Protein AF-A0A9W8P2Y3-F1 (afdb_monomer_lite)

Structure (mmCIF, N/CA/C/O backbone):
data_AF-A0A9W8P2Y3-F1
#
_entry.id   AF-A0A9W8P2Y3-F1
#
loop_
_atom_site.group_PDB
_atom_site.id
_atom_site.type_symbol
_atom_site.label_atom_id
_atom_site.label_alt_id
_atom_site.label_comp_id
_atom_site.label_asym_id
_atom_site.label_entity_id
_atom_site.label_seq_id
_atom_site.pdbx_PDB_ins_code
_atom_site.Cartn_x
_atom_site.Cartn_y
_atom_site.Cartn_z
_atom_site.occupancy
_atom_site.B_iso_or_equiv
_atom_site.auth_seq_id
_atom_site.auth_comp_id
_atom_site.auth_asym_id
_atom_site.auth_atom_id
_atom_site.pdbx_PDB_model_num
ATOM 1 N N . GLN A 1 1 ? 2.251 28.830 -7.512 1.00 38.41 1 GLN A N 1
ATOM 2 C CA . GLN A 1 1 ? 3.415 27.935 -7.666 1.00 38.41 1 GLN A CA 1
ATOM 3 C C . GLN A 1 1 ? 2.852 26.526 -7.766 1.00 38.41 1 GLN A C 1
ATOM 5 O O . GLN A 1 1 ? 2.185 26.110 -6.831 1.00 38.41 1 GLN A O 1
ATOM 10 N N . PHE A 1 2 ? 2.972 25.852 -8.914 1.00 39.59 2 PHE A N 1
ATOM 11 C CA . PHE A 1 2 ? 2.509 24.466 -9.031 1.00 39.59 2 PHE A CA 1
ATOM 12 C C . PH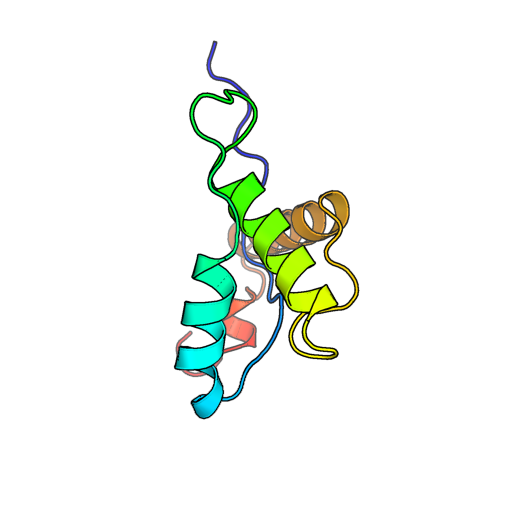E A 1 2 ? 3.520 23.587 -8.300 1.00 39.59 2 PHE A C 1
ATOM 14 O O . PHE A 1 2 ? 4.642 23.399 -8.764 1.00 39.59 2 PHE A O 1
ATOM 21 N N . SER A 1 3 ? 3.148 23.173 -7.095 1.00 49.06 3 SER A N 1
ATOM 22 C CA . SER A 1 3 ? 3.920 22.292 -6.229 1.00 49.06 3 SER A CA 1
ATOM 23 C C . SER A 1 3 ? 4.289 21.016 -6.991 1.00 49.06 3 SER A C 1
ATOM 25 O O . SER A 1 3 ? 3.494 20.523 -7.787 1.00 49.06 3 SER A O 1
ATOM 27 N N . GLN A 1 4 ? 5.510 20.535 -6.759 1.00 51.00 4 GLN A N 1
ATOM 28 C CA . GLN A 1 4 ? 6.138 19.331 -7.318 1.00 51.00 4 GLN A CA 1
ATOM 29 C C . GLN A 1 4 ? 5.153 18.212 -7.735 1.00 51.00 4 GLN A C 1
ATOM 31 O O . GLN A 1 4 ? 4.197 17.931 -7.005 1.00 51.00 4 GLN A O 1
ATOM 36 N N . PRO A 1 5 ? 5.382 17.520 -8.871 1.00 50.41 5 PRO A N 1
ATOM 37 C CA . PRO A 1 5 ? 4.570 16.367 -9.247 1.00 50.41 5 PRO A CA 1
ATOM 38 C C . PRO A 1 5 ? 4.562 15.322 -8.120 1.00 50.41 5 PRO A C 1
ATOM 40 O O . PRO A 1 5 ? 5.595 15.042 -7.518 1.00 50.41 5 PRO A O 1
ATOM 43 N N . ARG A 1 6 ? 3.375 14.772 -7.821 1.00 59.00 6 ARG A N 1
ATOM 44 C CA . ARG A 1 6 ? 3.155 13.824 -6.714 1.00 59.00 6 ARG A CA 1
ATOM 45 C C . ARG A 1 6 ? 4.179 12.682 -6.741 1.00 59.00 6 ARG A C 1
ATOM 47 O O . ARG A 1 6 ? 4.421 12.107 -7.799 1.00 59.00 6 ARG A O 1
ATOM 54 N N . LEU A 1 7 ? 4.706 12.342 -5.564 1.00 65.88 7 LEU A N 1
ATOM 55 C CA . LEU A 1 7 ? 5.875 11.476 -5.336 1.00 65.88 7 LEU A CA 1
ATOM 56 C C . LEU A 1 7 ? 5.664 9.978 -5.638 1.00 65.88 7 LEU A C 1
ATOM 58 O O . LEU A 1 7 ? 6.590 9.200 -5.463 1.00 65.88 7 LEU A O 1
ATOM 62 N N . PHE A 1 8 ? 4.484 9.568 -6.102 1.00 65.81 8 PHE A N 1
ATOM 63 C CA . PHE A 1 8 ? 4.117 8.165 -6.312 1.00 65.81 8 PHE A CA 1
ATOM 64 C C . PHE A 1 8 ? 3.353 8.019 -7.630 1.00 65.81 8 PHE A C 1
ATOM 66 O O . PHE A 1 8 ? 2.123 7.991 -7.658 1.00 65.81 8 PHE A O 1
ATOM 73 N N . ARG A 1 9 ? 4.087 8.023 -8.744 1.00 78.50 9 ARG A N 1
ATOM 74 C CA . ARG A 1 9 ? 3.563 7.675 -10.072 1.00 78.50 9 ARG A CA 1
ATOM 75 C C . ARG A 1 9 ? 4.107 6.303 -10.430 1.00 78.50 9 ARG A C 1
ATOM 77 O O . ARG A 1 9 ? 5.298 6.104 -10.254 1.00 78.50 9 ARG A O 1
ATOM 84 N N . GLY A 1 10 ? 3.255 5.409 -10.924 1.00 85.75 10 GLY A N 1
ATOM 85 C CA . GLY A 1 10 ? 3.594 4.011 -11.202 1.00 85.75 10 GLY A CA 1
ATOM 86 C C . GLY A 1 10 ? 2.849 3.046 -10.280 1.00 85.75 10 GLY A C 1
ATOM 87 O O . GLY A 1 10 ? 1.905 3.432 -9.592 1.00 85.75 10 GLY A O 1
ATOM 88 N N . GLY A 1 11 ? 3.273 1.789 -10.285 1.00 88.06 11 GLY A N 1
ATOM 89 C CA . GLY A 1 11 ? 2.656 0.686 -9.557 1.00 88.06 11 GL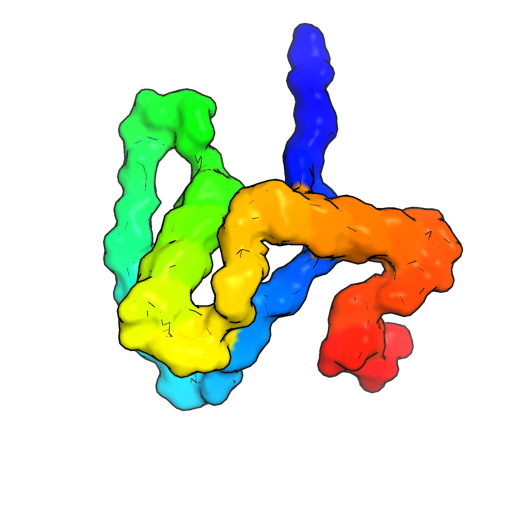Y A CA 1
ATOM 90 C C . GLY A 1 11 ? 3.693 -0.142 -8.804 1.00 88.06 11 GLY A C 1
ATOM 91 O O . GLY A 1 11 ? 4.846 -0.254 -9.212 1.00 88.06 11 GLY A O 1
ATOM 92 N N . TYR A 1 12 ? 3.281 -0.716 -7.679 1.00 90.56 12 TYR A N 1
ATOM 93 C CA . TYR A 1 12 ? 4.106 -1.623 -6.890 1.00 90.56 12 TYR A CA 1
ATOM 94 C C . TYR A 1 12 ? 3.216 -2.691 -6.261 1.00 90.56 12 TYR A C 1
ATOM 96 O O . TYR A 1 12 ? 2.227 -2.375 -5.598 1.00 90.56 12 TYR A O 1
ATOM 104 N N . LYS A 1 13 ? 3.560 -3.963 -6.474 1.00 91.00 13 LYS A N 1
ATOM 105 C CA . LYS A 1 13 ? 2.865 -5.084 -5.849 1.00 91.00 13 LYS A CA 1
ATOM 106 C C . LYS A 1 13 ? 3.362 -5.220 -4.418 1.00 91.00 13 LYS A C 1
ATOM 108 O O . LYS A 1 13 ? 4.496 -5.614 -4.178 1.00 91.00 13 LYS A O 1
ATOM 113 N N . VAL A 1 14 ? 2.475 -4.922 -3.482 1.00 91.06 14 VAL A N 1
ATOM 114 C CA . VAL A 1 14 ? 2.767 -4.910 -2.044 1.00 91.06 14 VAL A CA 1
ATOM 115 C C . VAL A 1 14 ? 2.465 -6.231 -1.347 1.00 91.06 14 VAL A C 1
ATOM 117 O O . VAL A 1 14 ? 2.848 -6.389 -0.197 1.00 91.06 14 VAL A O 1
ATOM 120 N N . GLY A 1 15 ? 1.787 -7.173 -2.001 1.00 90.75 15 GLY A N 1
ATOM 121 C CA . GLY A 1 15 ? 1.330 -8.391 -1.341 1.00 90.75 15 GLY A CA 1
ATOM 122 C C . GLY A 1 15 ? 0.440 -9.265 -2.211 1.00 90.75 15 GLY A C 1
ATOM 123 O O . GLY A 1 15 ? 0.228 -8.998 -3.399 1.00 90.75 15 GLY A O 1
ATOM 124 N N . THR A 1 16 ? -0.067 -10.345 -1.631 1.00 90.19 16 THR A N 1
ATOM 125 C CA . THR A 1 16 ? -1.100 -11.208 -2.218 1.00 90.19 16 THR A CA 1
ATOM 126 C C . THR A 1 16 ? -1.921 -11.794 -1.080 1.00 90.19 16 THR A C 1
ATOM 128 O O . THR A 1 16 ? -1.369 -12.146 -0.044 1.00 90.19 16 THR A O 1
ATOM 131 N N . ILE A 1 17 ? -3.232 -11.870 -1.278 1.00 91.44 17 ILE A N 1
ATOM 132 C CA . ILE A 1 17 ? -4.163 -12.502 -0.346 1.00 91.44 17 ILE A CA 1
ATOM 133 C C . ILE A 1 17 ? -4.999 -13.533 -1.091 1.00 91.44 17 ILE A C 1
ATOM 135 O O . ILE A 1 17 ? -5.205 -13.410 -2.302 1.00 91.44 17 ILE A O 1
ATOM 139 N N . ASP A 1 18 ? -5.509 -14.515 -0.358 1.00 92.56 18 ASP A N 1
ATOM 140 C CA . ASP A 1 18 ? -6.529 -15.415 -0.879 1.00 92.56 18 ASP A CA 1
ATOM 141 C C . ASP A 1 18 ? -7.886 -14.708 -0.978 1.00 92.56 18 ASP A C 1
ATOM 143 O O . ASP A 1 18 ? -8.204 -13.794 -0.213 1.00 92.56 18 ASP A O 1
ATOM 147 N N . LEU A 1 19 ? -8.738 -15.172 -1.897 1.00 94.31 19 LEU A N 1
ATOM 148 C CA . LEU A 1 19 ? -10.073 -14.596 -2.100 1.00 94.31 19 LEU A CA 1
ATOM 149 C C . LEU A 1 19 ? -10.941 -14.663 -0.830 1.00 94.31 19 LEU A C 1
ATOM 151 O O . LEU A 1 19 ? -11.737 -13.764 -0.573 1.00 94.31 19 LEU A O 1
ATOM 155 N N . SER A 1 20 ? -10.761 -15.695 -0.003 1.00 95.69 20 SER A N 1
ATOM 156 C CA . SER A 1 20 ? -11.456 -15.838 1.283 1.00 95.69 20 SER A CA 1
ATOM 157 C C . SER A 1 20 ? -11.050 -14.789 2.323 1.00 95.69 20 SER A C 1
ATOM 159 O O . SER A 1 20 ? -11.733 -14.643 3.332 1.00 95.69 20 SER A O 1
ATOM 161 N N . GLN A 1 21 ? -9.949 -14.067 2.104 1.00 93.62 21 GLN A N 1
ATOM 162 C CA . GLN A 1 21 ? -9.438 -13.046 3.017 1.00 93.62 21 GLN A CA 1
ATOM 163 C C . GLN A 1 21 ? -9.905 -11.630 2.653 1.00 93.62 21 GLN A C 1
ATOM 165 O O . GLN A 1 21 ? -9.525 -10.682 3.333 1.00 93.62 21 GLN A O 1
ATOM 170 N N . VAL A 1 22 ? -10.730 -11.452 1.614 1.00 95.12 22 VAL A N 1
ATOM 171 C CA . VAL A 1 22 ? -11.198 -10.119 1.189 1.00 95.12 22 VAL A CA 1
ATOM 172 C C . VAL A 1 22 ? -11.992 -9.413 2.291 1.00 95.12 22 VAL A C 1
ATOM 174 O O . VAL A 1 22 ? -11.718 -8.248 2.578 1.00 95.12 22 VAL A O 1
ATOM 177 N N . ASP A 1 23 ? -12.910 -10.114 2.959 1.00 96.88 23 ASP A N 1
ATOM 178 C CA . ASP A 1 23 ? -13.693 -9.536 4.061 1.00 96.88 23 ASP A CA 1
ATOM 179 C C . ASP A 1 23 ? -12.799 -9.184 5.256 1.00 96.88 23 ASP A C 1
ATOM 181 O O . ASP A 1 23 ? -12.931 -8.114 5.852 1.00 96.88 23 ASP A O 1
ATOM 185 N N . TRP A 1 24 ? -11.826 -10.048 5.566 1.00 94.44 24 TRP A N 1
ATOM 186 C CA . TRP A 1 24 ? -10.820 -9.769 6.590 1.00 94.44 24 TRP A CA 1
ATOM 187 C C . TRP A 1 24 ? -10.010 -8.513 6.253 1.00 94.44 24 TRP A C 1
ATOM 189 O O . TRP A 1 24 ? -9.830 -7.654 7.117 1.00 94.44 24 TRP A O 1
ATOM 199 N N . LEU A 1 25 ? -9.556 -8.374 5.005 1.00 95.06 25 LEU A N 1
ATOM 200 C CA . LEU A 1 25 ? -8.798 -7.208 4.564 1.00 95.06 25 LEU A CA 1
ATOM 201 C C . LEU A 1 25 ? -9.643 -5.938 4.705 1.00 95.06 25 LEU A C 1
ATOM 203 O O . LEU A 1 25 ? -9.154 -4.935 5.220 1.00 95.06 25 LEU A O 1
ATOM 207 N N . TYR A 1 26 ? -10.913 -5.984 4.301 1.00 96.06 26 TYR A N 1
ATOM 208 C CA . TYR A 1 26 ? -11.831 -4.856 4.422 1.00 96.06 26 TYR A CA 1
ATOM 209 C C . TYR A 1 26 ? -12.007 -4.410 5.880 1.00 96.06 26 TYR A C 1
ATOM 211 O O . TYR A 1 26 ? -11.797 -3.236 6.193 1.00 96.06 26 TYR A O 1
ATOM 219 N N . GLU A 1 27 ? -12.328 -5.337 6.785 1.00 96.50 27 GLU A N 1
ATOM 220 C CA . GLU A 1 27 ? -12.499 -5.029 8.210 1.00 96.50 27 GLU A CA 1
ATOM 221 C C . GLU A 1 27 ? -11.202 -4.544 8.867 1.00 96.50 27 GLU A C 1
ATOM 223 O O . GLU A 1 27 ? -11.233 -3.636 9.701 1.00 96.50 27 GLU A O 1
ATOM 228 N N . THR A 1 28 ? -10.058 -5.085 8.444 1.00 94.38 28 THR A N 1
ATOM 229 C CA . THR A 1 28 ? -8.737 -4.652 8.915 1.00 94.38 28 THR A CA 1
ATOM 230 C C . THR A 1 28 ? -8.438 -3.217 8.486 1.00 94.38 28 THR A C 1
ATOM 232 O O . THR A 1 28 ? -8.083 -2.379 9.314 1.00 94.38 28 THR A O 1
ATOM 235 N N . LEU A 1 29 ? -8.641 -2.890 7.207 1.00 95.06 29 LEU A N 1
ATOM 236 C CA . LEU A 1 29 ? -8.383 -1.552 6.669 1.00 95.06 29 LEU A CA 1
ATOM 237 C C . LEU A 1 29 ? -9.289 -0.478 7.286 1.00 95.06 29 LEU A C 1
ATOM 239 O O . LEU A 1 29 ? -8.873 0.673 7.411 1.00 95.06 29 LEU A O 1
ATOM 243 N N . ARG A 1 30 ? -10.501 -0.834 7.730 1.00 96.19 30 ARG A N 1
ATOM 244 C CA . ARG A 1 30 ? -11.399 0.087 8.453 1.00 96.19 30 ARG A CA 1
ATOM 245 C C . ARG A 1 30 ? -10.848 0.549 9.801 1.00 96.19 30 ARG A C 1
ATOM 247 O O . ARG A 1 30 ? -11.303 1.578 10.298 1.00 96.19 30 ARG A O 1
ATOM 254 N N . GLN A 1 31 ? -9.904 -0.186 10.388 1.00 96.06 31 GLN A N 1
ATOM 255 C CA . GLN A 1 31 ? -9.269 0.195 11.652 1.00 96.06 31 GLN A CA 1
ATOM 256 C C . GLN A 1 31 ? -8.170 1.248 11.466 1.00 96.06 31 GLN A C 1
ATOM 258 O O . GLN A 1 31 ? -7.760 1.874 12.442 1.00 96.06 31 GLN A O 1
ATOM 263 N N . VAL A 1 32 ? -7.695 1.464 10.232 1.00 95.56 32 VAL A N 1
ATOM 264 C CA . VAL A 1 32 ? -6.630 2.430 9.940 1.00 95.56 32 VAL A CA 1
ATOM 265 C C . VAL A 1 32 ? -7.173 3.853 10.133 1.00 95.56 32 VAL A C 1
ATOM 267 O O . VAL A 1 32 ? -8.121 4.241 9.437 1.00 95.56 32 VAL A O 1
ATOM 270 N N . PRO A 1 33 ? -6.604 4.651 11.057 1.00 94.56 33 PRO A N 1
ATOM 271 C CA . PRO A 1 33 ? -7.124 5.973 11.375 1.00 94.56 33 PRO A CA 1
ATOM 272 C C . PRO A 1 33 ? -7.130 6.925 10.177 1.00 94.56 33 PRO A C 1
ATOM 274 O O . PRO A 1 33 ? -6.223 6.942 9.349 1.00 94.56 33 PRO A O 1
ATOM 277 N N . ILE A 1 34 ? -8.155 7.776 10.122 1.00 94.75 34 ILE A N 1
ATOM 278 C CA . ILE A 1 34 ? -8.212 8.907 9.193 1.00 94.75 34 ILE A CA 1
ATOM 279 C C . ILE A 1 34 ? -7.920 10.178 9.987 1.00 94.75 34 ILE A C 1
ATOM 281 O O . ILE A 1 34 ? -8.737 10.606 10.810 1.00 94.75 34 ILE A O 1
ATOM 285 N N . HIS A 1 35 ? -6.773 10.795 9.718 1.00 92.75 35 HIS A N 1
ATOM 286 C CA . HIS A 1 35 ? -6.338 12.013 10.394 1.00 92.75 35 HIS A CA 1
ATOM 287 C C . HIS A 1 35 ? -6.971 13.239 9.733 1.00 92.75 35 HIS A C 1
ATOM 289 O O . HIS A 1 35 ? -6.512 13.753 8.717 1.00 92.75 35 HIS A O 1
ATOM 295 N N . LYS A 1 36 ? -8.093 13.695 10.297 1.00 89.88 36 LYS A N 1
ATOM 296 C CA . LYS A 1 36 ? -8.795 14.889 9.813 1.00 89.88 36 LYS A CA 1
ATOM 297 C C . LYS A 1 36 ? -8.063 16.154 10.257 1.00 89.88 36 LYS A C 1
ATOM 299 O O . LYS A 1 36 ? -7.595 16.220 11.389 1.00 89.88 36 LYS A O 1
ATOM 304 N N . TYR A 1 37 ? -8.076 17.171 9.396 1.00 91.38 37 TYR A N 1
ATOM 305 C CA . TYR A 1 37 ? -7.503 18.503 9.650 1.00 91.38 37 TYR A CA 1
ATOM 306 C C . TYR A 1 37 ? -5.970 18.553 9.769 1.00 91.38 37 TYR A C 1
ATOM 308 O O . TYR A 1 37 ? -5.433 19.576 10.183 1.00 91.38 37 TYR A O 1
ATOM 316 N N . ASP A 1 38 ? -5.271 17.488 9.376 1.00 92.12 38 ASP A N 1
ATOM 317 C CA . ASP A 1 38 ? -3.819 17.489 9.210 1.00 92.12 38 ASP A CA 1
ATOM 318 C C . ASP A 1 38 ? -3.478 17.735 7.734 1.00 92.12 38 ASP A C 1
ATOM 320 O O . ASP A 1 38 ? -3.758 16.902 6.876 1.00 92.12 38 ASP A O 1
ATOM 324 N N . GLU A 1 39 ? -2.890 18.892 7.426 1.00 89.94 39 GLU A N 1
ATOM 325 C CA . GLU A 1 39 ? -2.511 19.266 6.055 1.00 89.94 39 GLU A CA 1
ATOM 326 C C . GLU A 1 39 ? -1.346 18.433 5.497 1.00 89.94 39 GLU A C 1
ATOM 328 O O . GLU A 1 39 ? -1.127 18.409 4.286 1.00 89.94 39 GLU A O 1
ATOM 333 N N . SER A 1 40 ? -0.592 17.758 6.367 1.00 88.50 40 SER A N 1
ATOM 334 C CA . SER A 1 40 ? 0.515 16.883 5.976 1.00 88.50 40 SER A CA 1
ATOM 335 C C . SER A 1 40 ? 0.073 15.443 5.698 1.00 88.50 40 SER A C 1
ATOM 337 O O . SER A 1 40 ? 0.855 14.648 5.167 1.00 88.50 40 SER A O 1
ATOM 339 N N . TRP A 1 41 ? -1.177 15.109 6.027 1.00 89.06 41 TRP A N 1
ATOM 340 C CA . TRP A 1 41 ? -1.734 13.776 5.868 1.00 89.06 41 TRP A CA 1
ATOM 341 C C . TRP A 1 41 ? -2.687 13.712 4.673 1.00 89.06 41 TRP A C 1
ATOM 343 O O . TRP A 1 41 ? -3.642 14.480 4.555 1.00 89.06 41 TRP A O 1
ATOM 353 N N . ASP A 1 42 ? -2.435 12.769 3.771 1.00 89.19 42 ASP A N 1
ATOM 354 C CA . ASP A 1 42 ? -3.240 12.558 2.575 1.00 89.19 42 ASP A CA 1
ATOM 355 C C . ASP A 1 42 ? -3.531 11.066 2.345 1.00 89.19 42 ASP A C 1
ATOM 357 O O . ASP A 1 42 ? -3.234 10.200 3.172 1.00 89.19 42 ASP A O 1
ATOM 361 N N . CYS A 1 43 ? -4.131 10.745 1.198 1.00 88.06 43 CYS A N 1
ATOM 362 C CA . CYS A 1 43 ? -4.439 9.361 0.852 1.00 88.06 43 CYS A CA 1
ATOM 363 C C . CYS A 1 43 ? -3.194 8.471 0.706 1.00 88.06 43 CYS A C 1
ATOM 365 O O . CYS A 1 43 ? -3.302 7.264 0.897 1.00 88.06 43 CYS A O 1
ATOM 367 N N . GLN A 1 44 ? -2.024 9.028 0.380 1.00 87.00 44 GLN A N 1
ATOM 368 C CA . GLN A 1 44 ? -0.782 8.259 0.284 1.00 87.00 44 GLN A CA 1
ATOM 369 C C . GLN A 1 44 ? -0.252 7.935 1.678 1.00 87.00 44 GLN A C 1
ATOM 371 O O . GLN A 1 44 ? 0.204 6.814 1.898 1.00 87.00 44 GLN A O 1
ATOM 376 N N . SER A 1 45 ? -0.366 8.875 2.621 1.00 89.38 45 SER A N 1
ATOM 377 C CA . SER A 1 45 ? -0.101 8.611 4.039 1.00 89.38 45 SER A CA 1
ATOM 378 C C . SER A 1 45 ? -0.996 7.482 4.562 1.00 89.38 45 SER A C 1
ATOM 380 O O . SER A 1 45 ? -0.467 6.505 5.081 1.00 89.38 45 SER A O 1
ATOM 382 N N . TRP A 1 46 ? -2.312 7.525 4.294 1.00 93.38 46 TRP A N 1
ATOM 383 C CA . TRP A 1 46 ? -3.232 6.444 4.688 1.00 93.38 46 TRP A CA 1
ATOM 384 C C . TRP A 1 46 ? -2.821 5.073 4.132 1.00 93.38 46 TRP A C 1
ATOM 386 O O . TRP A 1 46 ? -2.853 4.081 4.854 1.00 93.38 46 TRP A O 1
ATOM 396 N N . VAL A 1 47 ? -2.413 4.997 2.857 1.00 91.88 47 VAL A N 1
ATOM 397 C CA . VAL A 1 47 ? -1.967 3.729 2.250 1.00 91.88 47 VAL A CA 1
ATOM 398 C C . VAL A 1 47 ? -0.711 3.199 2.941 1.00 91.88 47 VAL A C 1
ATOM 400 O O . VAL A 1 47 ? -0.623 2.002 3.196 1.00 91.88 47 VAL A O 1
ATOM 403 N N . LEU A 1 48 ? 0.257 4.060 3.265 1.00 90.38 48 LEU A N 1
ATOM 404 C CA . LEU A 1 48 ? 1.464 3.638 3.983 1.00 90.38 48 LEU A CA 1
ATOM 405 C C . LEU A 1 48 ? 1.132 3.130 5.390 1.00 90.38 48 LEU A C 1
ATOM 407 O O . LEU A 1 48 ? 1.616 2.064 5.772 1.00 90.38 48 LEU A O 1
ATOM 411 N N . ASP A 1 49 ? 0.274 3.846 6.117 1.00 92.75 49 ASP A N 1
ATOM 412 C CA . ASP A 1 49 ? -0.184 3.451 7.451 1.00 92.75 49 ASP A CA 1
ATOM 413 C C . ASP A 1 49 ? -0.919 2.101 7.396 1.00 92.75 49 ASP A C 1
ATOM 415 O O . ASP A 1 49 ? -0.656 1.208 8.201 1.00 92.75 49 ASP A O 1
ATOM 419 N N . ALA A 1 50 ? -1.770 1.900 6.387 1.00 93.69 50 ALA A N 1
ATOM 420 C CA . ALA A 1 50 ? -2.475 0.646 6.154 1.00 93.69 50 ALA A CA 1
ATOM 421 C C . ALA A 1 50 ? -1.532 -0.531 5.862 1.00 93.69 50 ALA A C 1
ATOM 423 O O . ALA A 1 50 ? -1.721 -1.620 6.403 1.00 93.69 50 ALA A O 1
ATOM 424 N N . LEU A 1 51 ? -0.503 -0.334 5.032 1.00 92.69 51 LEU A N 1
ATOM 425 C CA . LEU A 1 51 ? 0.480 -1.381 4.728 1.00 92.69 51 LEU A CA 1
ATOM 426 C C . LEU A 1 51 ? 1.315 -1.755 5.954 1.00 92.69 51 LEU A C 1
ATOM 428 O O . LEU A 1 51 ? 1.580 -2.937 6.172 1.00 92.69 51 LEU A O 1
ATOM 432 N N . LEU A 1 52 ? 1.710 -0.762 6.757 1.00 90.38 52 LEU A N 1
ATOM 433 C CA . LEU A 1 52 ? 2.415 -0.988 8.019 1.00 90.38 52 LEU A CA 1
ATOM 434 C C . LEU A 1 52 ? 1.544 -1.781 8.993 1.00 90.38 52 LEU A C 1
ATOM 436 O O . LEU A 1 52 ? 2.007 -2.781 9.540 1.00 90.38 52 LEU A O 1
ATOM 440 N N . TYR A 1 53 ? 0.276 -1.393 9.129 1.00 91.81 53 TYR A N 1
ATOM 441 C CA . TYR A 1 53 ? -0.684 -2.071 9.991 1.00 91.81 53 TYR A CA 1
ATOM 442 C C . TYR A 1 53 ? -0.926 -3.528 9.566 1.00 91.81 53 TYR A C 1
ATOM 444 O O . TYR A 1 53 ? -0.886 -4.437 10.392 1.00 91.81 53 TYR A O 1
ATOM 452 N N . LEU A 1 54 ? -1.100 -3.782 8.265 1.00 91.88 54 LEU A N 1
ATOM 453 C CA . LEU A 1 54 ? -1.268 -5.137 7.731 1.00 91.88 54 LEU A CA 1
ATOM 454 C C . LEU A 1 54 ? -0.038 -6.018 7.971 1.00 91.88 54 LEU A C 1
ATOM 456 O O . LEU A 1 54 ? -0.187 -7.179 8.351 1.00 91.88 54 LEU A O 1
ATOM 460 N N . ARG A 1 55 ? 1.170 -5.469 7.785 1.00 89.12 55 ARG A N 1
ATOM 461 C CA . ARG A 1 55 ? 2.426 -6.186 8.049 1.00 89.12 55 ARG A CA 1
ATOM 462 C C . ARG A 1 55 ? 2.537 -6.614 9.514 1.00 89.12 55 ARG A C 1
ATOM 464 O O . ARG A 1 55 ? 3.053 -7.689 9.789 1.00 89.12 55 ARG A O 1
ATOM 471 N N . GLU A 1 56 ? 2.083 -5.777 10.444 1.00 87.56 56 GLU A N 1
ATOM 472 C CA . GLU A 1 56 ? 2.125 -6.079 11.881 1.00 87.56 56 GLU A CA 1
ATOM 473 C C . GLU A 1 56 ? 1.111 -7.150 12.296 1.00 87.56 56 GLU A C 1
ATOM 475 O O . GLU A 1 56 ? 1.382 -7.931 13.206 1.00 87.56 56 GLU A O 1
ATOM 480 N N . LEU A 1 57 ? -0.046 -7.208 11.633 1.00 85.94 57 LEU A N 1
ATOM 481 C CA . LEU A 1 57 ? -1.111 -8.150 11.976 1.00 85.94 57 LEU A CA 1
ATOM 482 C C . LEU A 1 57 ? -0.929 -9.541 11.375 1.00 85.94 57 LEU A C 1
ATOM 484 O O . LEU A 1 57 ? -1.438 -10.516 11.930 1.00 85.94 57 LEU A O 1
ATOM 488 N N . THR A 1 58 ? -0.300 -9.659 10.206 1.00 80.06 58 THR A N 1
ATOM 489 C CA . THR A 1 58 ? -0.195 -10.950 9.518 1.00 80.06 58 THR A CA 1
ATOM 490 C C . THR A 1 58 ? 1.087 -11.041 8.706 1.00 80.06 58 THR A C 1
ATOM 492 O O . THR A 1 58 ? 1.263 -10.358 7.694 1.00 80.06 58 THR A O 1
ATOM 495 N N . GLU A 1 59 ? 1.970 -11.944 9.128 1.00 79.25 59 GLU A N 1
ATOM 496 C CA . GLU A 1 59 ? 3.173 -12.282 8.374 1.00 79.25 59 GLU A CA 1
ATOM 497 C C . GLU A 1 59 ? 2.807 -12.810 6.978 1.00 79.25 59 GLU A C 1
ATOM 499 O O . GLU A 1 59 ? 1.875 -13.595 6.807 1.00 79.25 59 GLU A O 1
ATOM 504 N N . GLY A 1 60 ? 3.544 -12.363 5.960 1.00 76.69 60 GLY A N 1
ATOM 505 C CA . GLY A 1 60 ? 3.414 -12.858 4.587 1.00 76.69 60 GLY A CA 1
ATOM 506 C C . GLY A 1 60 ? 2.310 -12.223 3.734 1.00 76.69 60 GLY A C 1
ATOM 507 O O . GLY A 1 60 ? 2.314 -12.436 2.524 1.00 76.69 60 GLY A O 1
ATOM 508 N N . VAL A 1 61 ? 1.411 -11.404 4.299 1.00 81.81 61 VAL A N 1
ATOM 509 C CA . VAL A 1 61 ? 0.381 -10.690 3.508 1.00 81.81 61 VAL A CA 1
ATOM 510 C C . VAL A 1 61 ? 0.974 -9.508 2.743 1.00 81.81 61 VAL A C 1
ATOM 512 O O . VAL A 1 61 ? 0.608 -9.260 1.593 1.00 81.81 61 VAL A O 1
ATOM 515 N N . VAL A 1 62 ? 1.907 -8.790 3.369 1.00 86.38 62 VAL A N 1
ATOM 516 C CA . VAL A 1 62 ? 2.598 -7.630 2.794 1.00 86.38 62 VAL A CA 1
ATOM 517 C C . VAL A 1 62 ? 4.089 -7.940 2.655 1.00 86.38 62 VAL A C 1
ATOM 519 O O . VAL A 1 62 ? 4.667 -8.599 3.518 1.00 86.38 62 VAL A O 1
ATOM 522 N N . THR A 1 63 ? 4.734 -7.465 1.584 1.00 83.38 63 THR A N 1
ATOM 523 C CA . THR A 1 63 ? 6.186 -7.618 1.393 1.00 83.38 63 THR A CA 1
ATOM 524 C C . THR A 1 63 ? 6.955 -7.008 2.565 1.00 83.38 63 THR A C 1
ATOM 526 O O . THR A 1 63 ? 6.574 -5.948 3.054 1.00 83.38 63 THR A O 1
ATOM 529 N N . GLU A 1 64 ? 8.086 -7.592 2.959 1.00 76.88 64 GLU A N 1
ATOM 530 C CA . GLU A 1 64 ? 8.860 -7.123 4.122 1.00 76.88 64 GLU A CA 1
ATOM 531 C C . GLU A 1 64 ? 9.322 -5.654 4.002 1.00 76.88 64 GLU A C 1
ATOM 533 O O . GLU A 1 64 ? 9.316 -4.902 4.982 1.00 76.88 64 GLU A O 1
ATOM 538 N N . ASN A 1 65 ? 9.655 -5.210 2.784 1.00 81.94 65 ASN A N 1
ATOM 539 C CA . ASN A 1 65 ? 10.134 -3.856 2.506 1.00 81.94 65 ASN A CA 1
ATOM 540 C C . ASN A 1 65 ? 8.999 -2.914 2.070 1.00 81.94 65 ASN A C 1
ATOM 542 O O . ASN A 1 65 ? 8.719 -2.757 0.884 1.00 81.94 65 ASN A O 1
ATOM 546 N N . ILE A 1 66 ? 8.395 -2.222 3.041 1.00 83.81 66 ILE A N 1
ATOM 547 C CA . ILE A 1 66 ? 7.361 -1.183 2.826 1.00 83.81 66 ILE A CA 1
ATOM 548 C C . ILE A 1 66 ? 7.781 0.219 3.283 1.00 83.81 66 ILE A C 1
ATOM 550 O O . ILE A 1 66 ? 6.952 1.093 3.526 1.00 83.81 66 ILE A O 1
ATOM 554 N N . GLY A 1 67 ? 9.086 0.471 3.398 1.00 84.94 67 GLY A N 1
ATOM 555 C CA . GLY A 1 67 ? 9.581 1.817 3.680 1.00 84.94 67 GLY A CA 1
ATOM 556 C C . GLY A 1 67 ? 9.175 2.799 2.576 1.00 84.94 67 GLY A C 1
ATOM 557 O O . GLY A 1 67 ? 9.274 2.479 1.392 1.00 84.94 67 GLY A O 1
ATOM 558 N N . ARG A 1 68 ? 8.775 4.022 2.951 1.00 84.38 68 ARG A N 1
ATOM 559 C CA . ARG A 1 68 ? 8.340 5.073 2.010 1.00 84.38 68 ARG A CA 1
ATOM 560 C C . ARG A 1 68 ? 9.314 5.264 0.841 1.00 84.38 68 ARG A C 1
ATOM 562 O O . ARG A 1 68 ? 8.888 5.315 -0.307 1.00 84.38 68 ARG A O 1
ATOM 569 N N . ALA A 1 69 ? 10.612 5.330 1.139 1.00 86.25 69 ALA A N 1
ATOM 570 C CA . ALA A 1 69 ? 11.664 5.492 0.136 1.00 86.25 69 ALA A CA 1
ATOM 571 C C . ALA A 1 69 ? 11.737 4.307 -0.842 1.00 86.25 69 ALA A C 1
ATOM 573 O O . ALA A 1 69 ? 11.913 4.511 -2.040 1.00 86.25 69 ALA A O 1
ATOM 574 N N . HIS A 1 70 ? 11.555 3.080 -0.343 1.00 88.69 70 HIS A N 1
ATOM 575 C CA . HIS A 1 70 ? 11.539 1.873 -1.170 1.00 88.69 70 HIS A CA 1
ATOM 576 C C . HIS A 1 70 ? 10.324 1.856 -2.094 1.00 88.69 70 HIS A C 1
ATOM 578 O O . HIS A 1 70 ? 10.478 1.714 -3.302 1.00 88.69 70 HIS A O 1
ATOM 584 N N . ILE A 1 71 ? 9.126 2.081 -1.548 1.00 88.88 71 ILE A N 1
ATOM 585 C CA . ILE A 1 71 ? 7.888 2.125 -2.340 1.00 88.88 71 ILE A CA 1
ATOM 586 C C . ILE A 1 71 ? 7.992 3.205 -3.421 1.00 88.88 71 ILE A C 1
ATOM 588 O O . ILE A 1 71 ? 7.644 2.966 -4.574 1.00 88.88 71 ILE A O 1
ATOM 592 N N . GLN A 1 72 ? 8.520 4.377 -3.074 1.00 88.06 72 GLN A N 1
ATOM 593 C CA . GLN A 1 72 ? 8.715 5.459 -4.027 1.00 88.06 72 GLN A CA 1
ATOM 594 C C . GLN A 1 72 ? 9.692 5.081 -5.150 1.00 88.06 72 GLN A C 1
ATOM 596 O O . GLN A 1 72 ? 9.422 5.379 -6.313 1.00 88.06 72 GLN A O 1
ATOM 601 N N . ALA A 1 73 ? 10.804 4.417 -4.824 1.00 89.38 73 ALA A N 1
ATOM 602 C CA . ALA A 1 73 ? 11.744 3.924 -5.828 1.00 89.38 73 ALA A CA 1
ATOM 603 C C . ALA A 1 73 ? 11.069 2.920 -6.776 1.00 89.38 73 ALA A C 1
ATOM 605 O O . ALA A 1 73 ? 11.140 3.089 -7.989 1.00 89.38 73 ALA A O 1
ATOM 606 N N . GLN A 1 74 ? 10.327 1.952 -6.231 1.00 91.31 74 GLN A N 1
ATOM 607 C CA . GLN A 1 74 ? 9.617 0.946 -7.027 1.00 91.31 74 GLN A CA 1
ATOM 608 C C . GLN A 1 74 ? 8.565 1.561 -7.956 1.00 91.31 74 GLN A C 1
ATOM 610 O O . GLN A 1 74 ? 8.483 1.186 -9.125 1.00 91.31 74 GLN A O 1
ATOM 615 N N . MET A 1 75 ? 7.789 2.532 -7.465 1.00 90.38 75 MET A N 1
ATOM 616 C CA . MET A 1 75 ? 6.812 3.232 -8.299 1.00 90.38 75 MET A CA 1
ATOM 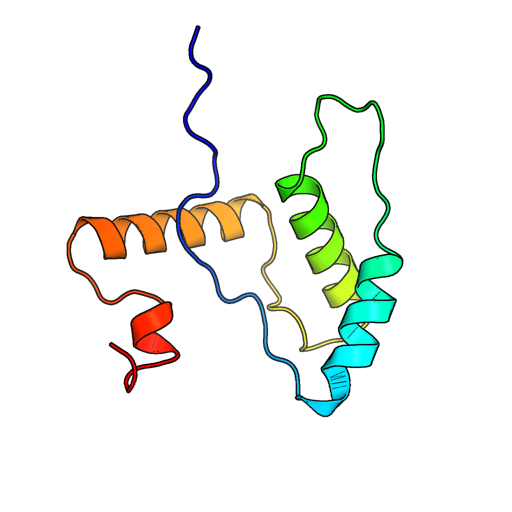617 C C . MET A 1 75 ? 7.495 4.039 -9.409 1.00 90.38 75 MET A C 1
ATOM 619 O O . MET A 1 75 ? 7.072 3.954 -10.558 1.00 90.38 75 MET A O 1
ATOM 623 N N . ASN A 1 76 ? 8.585 4.751 -9.109 1.00 90.44 76 ASN A N 1
ATOM 624 C CA . ASN A 1 76 ? 9.346 5.477 -10.130 1.00 90.44 76 ASN A CA 1
ATOM 625 C C . ASN A 1 76 ? 9.915 4.542 -11.204 1.00 90.44 76 ASN A C 1
ATOM 627 O O . ASN A 1 76 ? 9.852 4.868 -12.390 1.00 90.44 76 ASN A O 1
ATOM 631 N N . ASP A 1 77 ? 10.440 3.382 -10.810 1.00 91.06 77 ASP A N 1
ATOM 632 C CA . ASP A 1 77 ? 10.934 2.377 -11.751 1.00 91.06 77 ASP A CA 1
ATOM 633 C C . ASP A 1 77 ? 9.809 1.871 -12.657 1.00 91.06 77 ASP A C 1
ATOM 635 O O . ASP A 1 77 ? 9.990 1.750 -13.867 1.00 91.06 77 ASP A O 1
ATOM 639 N N . GLU A 1 78 ? 8.625 1.635 -12.093 1.00 92.62 78 GLU A N 1
ATOM 640 C CA . GLU A 1 78 ? 7.444 1.244 -12.857 1.00 92.62 78 GLU A CA 1
ATOM 641 C C . GLU A 1 78 ? 6.979 2.336 -13.824 1.00 92.62 78 GLU A C 1
ATOM 643 O O . GLU A 1 78 ? 6.702 2.062 -14.990 1.00 92.62 78 GLU A O 1
ATOM 648 N N . TYR A 1 79 ? 6.961 3.592 -13.381 1.00 90.56 79 TYR A N 1
ATOM 649 C CA . TYR A 1 79 ? 6.658 4.721 -14.254 1.00 90.56 79 TYR A CA 1
ATOM 650 C C . TYR A 1 79 ? 7.658 4.834 -15.409 1.00 90.56 79 TYR A C 1
ATOM 652 O O . TYR A 1 79 ? 7.258 5.085 -16.545 1.00 90.56 79 TYR A O 1
ATOM 660 N N . ASN A 1 80 ? 8.948 4.610 -15.148 1.00 90.38 80 ASN A N 1
ATOM 661 C CA . ASN A 1 80 ? 9.970 4.595 -16.190 1.00 90.38 80 ASN A CA 1
ATOM 662 C C . ASN A 1 80 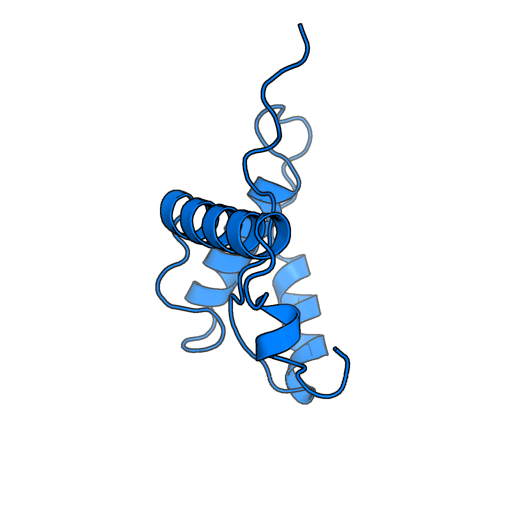? 9.733 3.458 -17.191 1.00 90.38 80 ASN A C 1
ATOM 664 O O . ASN A 1 80 ? 9.833 3.691 -18.394 1.00 90.38 80 ASN A O 1
ATOM 668 N N . ARG A 1 81 ? 9.369 2.252 -16.729 1.00 91.75 81 ARG A N 1
ATOM 669 C CA . ARG A 1 81 ? 9.008 1.142 -17.628 1.00 91.75 81 ARG A CA 1
ATOM 670 C C . ARG A 1 81 ? 7.855 1.538 -18.545 1.00 91.75 81 ARG A C 1
ATOM 672 O O . ARG A 1 81 ? 8.011 1.456 -19.759 1.00 91.75 81 ARG A O 1
ATOM 679 N N . TRP A 1 82 ? 6.781 2.089 -17.984 1.00 90.50 82 TRP A N 1
ATOM 680 C CA . TRP A 1 82 ? 5.651 2.590 -18.767 1.00 90.50 82 TRP A CA 1
ATOM 681 C C . TRP A 1 82 ? 6.054 3.678 -19.781 1.00 90.50 82 TRP A C 1
ATOM 683 O O . TRP A 1 82 ? 5.625 3.649 -20.931 1.00 90.50 82 TRP A O 1
ATOM 693 N N . GLN A 1 83 ? 6.913 4.626 -19.391 1.00 90.06 83 GLN A N 1
ATOM 694 C CA . GLN A 1 83 ? 7.354 5.723 -20.265 1.00 90.06 83 GLN A CA 1
ATOM 695 C C . GLN A 1 83 ? 8.228 5.274 -21.441 1.00 90.06 83 GLN A C 1
ATOM 697 O O . GLN A 1 83 ? 8.130 5.851 -22.523 1.00 90.06 83 GLN A O 1
ATOM 702 N N . TYR A 1 84 ? 9.093 4.282 -21.234 1.00 92.06 84 TYR A N 1
ATOM 703 C CA . TYR A 1 84 ? 10.088 3.863 -22.225 1.00 92.06 84 TYR A CA 1
ATOM 704 C C . TYR A 1 84 ? 9.732 2.546 -22.933 1.00 92.06 84 TYR A C 1
ATOM 706 O O . TYR A 1 84 ? 10.581 1.979 -23.618 1.00 92.06 84 TYR A O 1
ATOM 714 N N . GLY A 1 85 ? 8.491 2.067 -22.793 1.00 87.94 85 GLY A N 1
ATOM 715 C CA . GLY A 1 85 ? 8.012 0.843 -23.447 1.00 87.94 85 GLY A CA 1
ATOM 716 C C . GLY A 1 85 ? 8.615 -0.445 -22.877 1.00 87.94 85 GLY A C 1
ATOM 717 O O . GLY A 1 85 ? 8.758 -1.432 -23.594 1.00 87.94 85 GLY A O 1
ATOM 718 N N . GLY A 1 86 ? 9.021 -0.425 -21.606 1.00 89.62 86 GLY A N 1
ATOM 719 C CA . GLY A 1 86 ? 9.381 -1.626 -20.857 1.00 89.62 86 GLY A CA 1
ATOM 720 C C . GLY A 1 86 ? 8.146 -2.346 -20.315 1.00 89.62 86 GLY A C 1
ATOM 721 O O . GLY A 1 86 ? 7.076 -1.754 -20.211 1.00 89.62 86 GLY A O 1
ATOM 722 N N . GLN A 1 87 ? 8.316 -3.610 -19.917 1.00 90.19 87 GLN A N 1
ATOM 723 C CA . GLN A 1 87 ? 7.220 -4.423 -19.388 1.00 90.19 87 GLN A CA 1
ATOM 724 C C . GLN A 1 87 ? 6.785 -3.949 -17.993 1.00 90.19 87 GLN A C 1
ATOM 726 O O . GLN A 1 87 ? 7.548 -4.052 -17.030 1.00 90.19 87 GLN A O 1
ATOM 731 N N . THR A 1 88 ? 5.562 -3.455 -17.890 1.00 92.25 88 THR A N 1
ATOM 732 C CA . THR A 1 88 ? 4.908 -2.967 -16.672 1.00 92.25 88 THR A CA 1
ATOM 733 C C . THR A 1 88 ? 4.565 -4.098 -15.702 1.00 92.25 88 THR A C 1
ATOM 735 O O . THR A 1 88 ? 4.515 -5.278 -16.056 1.00 92.25 88 THR A O 1
ATOM 738 N N . ILE A 1 89 ? 4.305 -3.745 -14.446 1.00 91.44 89 ILE A N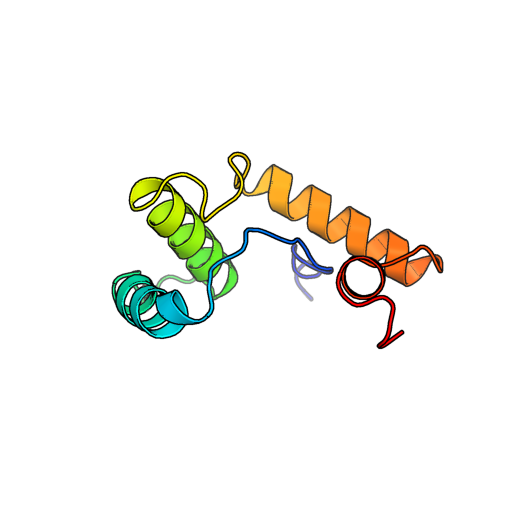 1
ATOM 739 C CA . ILE A 1 89 ? 3.891 -4.691 -13.411 1.00 91.44 89 ILE A CA 1
ATOM 740 C C . ILE A 1 89 ? 2.530 -5.318 -13.726 1.00 91.44 89 ILE A C 1
ATOM 742 O O . ILE A 1 89 ? 2.300 -6.479 -13.401 1.00 91.44 89 ILE A O 1
ATOM 746 N N . GLU A 1 90 ? 1.642 -4.574 -14.384 1.00 89.44 90 GLU A N 1
ATOM 747 C CA . GLU A 1 90 ? 0.354 -5.086 -14.849 1.00 89.44 90 GLU A CA 1
ATOM 748 C C . GLU A 1 90 ? 0.562 -6.193 -15.888 1.00 89.44 90 GLU A C 1
ATOM 750 O O . GLU A 1 90 ? 0.061 -7.299 -15.706 1.00 89.44 90 GLU A O 1
ATOM 755 N N . GLU A 1 91 ? 1.402 -5.953 -16.897 1.00 91.00 91 GLU A N 1
ATOM 756 C CA . GLU A 1 91 ? 1.749 -6.941 -17.928 1.00 91.00 91 GLU A CA 1
ATOM 757 C C . GLU A 1 91 ? 2.475 -8.170 -17.354 1.00 91.00 91 GLU A C 1
ATOM 759 O O . GLU A 1 91 ? 2.340 -9.276 -17.877 1.00 91.00 91 GLU A O 1
ATOM 764 N N . GLN A 1 92 ? 3.246 -8.004 -16.276 1.00 89.69 92 GLN A N 1
ATOM 765 C CA . GLN A 1 92 ? 3.905 -9.119 -15.585 1.00 89.69 92 GLN A CA 1
ATOM 766 C C . GLN A 1 92 ? 2.918 -9.981 -14.792 1.00 89.69 92 GLN A C 1
ATOM 768 O O . GLN A 1 92 ? 3.043 -11.206 -14.773 1.00 89.69 92 GLN A O 1
ATOM 773 N N . LEU A 1 93 ? 1.965 -9.351 -14.102 1.00 89.38 93 LEU A N 1
ATOM 774 C CA . LEU A 1 93 ? 1.006 -10.046 -13.241 1.00 89.38 93 LEU A CA 1
ATOM 775 C C . LEU A 1 93 ? -0.179 -10.617 -14.022 1.00 89.38 93 LEU A C 1
ATOM 777 O O . LEU A 1 93 ? -0.731 -11.642 -13.622 1.00 89.38 93 LEU A O 1
ATOM 781 N N . PHE A 1 94 ? -0.542 -9.982 -15.135 1.00 88.19 94 PHE A N 1
ATOM 782 C CA . PHE A 1 94 ? -1.703 -10.318 -15.955 1.00 88.19 94 PHE A CA 1
ATOM 783 C C . PHE A 1 94 ? -1.327 -10.416 -17.446 1.00 88.19 94 PHE A C 1
ATOM 785 O O . PHE A 1 94 ? -1.901 -9.722 -18.285 1.00 88.19 94 PHE A O 1
ATOM 792 N N . PRO A 1 95 ? -0.400 -11.318 -17.821 1.00 82.19 95 PRO A N 1
ATOM 793 C CA . PRO A 1 95 ? 0.153 -11.383 -19.177 1.00 82.19 95 PRO A CA 1
ATOM 794 C C . PRO A 1 95 ? -0.876 -11.736 -20.261 1.00 82.19 95 PRO A C 1
ATOM 796 O O . PRO A 1 95 ? -0.628 -11.516 -21.439 1.00 82.19 95 PRO A O 1
ATOM 799 N N . SER A 1 96 ? -2.030 -12.297 -19.891 1.00 77.44 96 SER A N 1
ATOM 800 C CA . SER A 1 96 ? -3.120 -12.628 -20.818 1.00 77.44 96 SER A CA 1
ATOM 801 C C . SER A 1 96 ? -4.100 -11.475 -21.070 1.00 77.44 96 SER A C 1
ATOM 803 O O . SER A 1 96 ? -5.077 -11.673 -21.790 1.00 77.44 96 SER A O 1
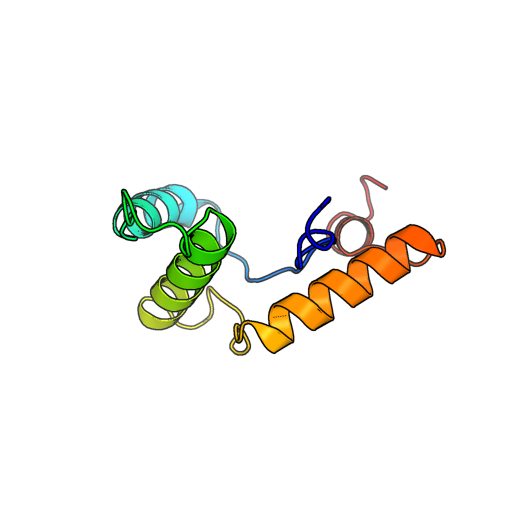ATOM 805 N N . GLN A 1 97 ? -3.908 -10.323 -20.423 1.00 58.88 97 GLN A N 1
ATOM 806 C CA . GLN A 1 97 ? -4.758 -9.133 -20.556 1.00 58.88 97 GLN A CA 1
ATOM 807 C C . GLN A 1 97 ? -4.028 -7.941 -21.201 1.00 58.88 97 GLN A C 1
ATOM 809 O O . GLN A 1 97 ? -4.642 -6.889 -21.362 1.00 58.88 97 GLN A O 1
ATOM 814 N N . ALA A 1 98 ? -2.755 -8.128 -21.568 1.00 53.50 98 ALA A N 1
ATOM 815 C CA . ALA A 1 98 ? -1.892 -7.148 -22.223 1.00 53.50 98 ALA A CA 1
ATOM 816 C C . ALA A 1 98 ? -2.002 -7.191 -23.755 1.00 53.50 98 ALA A C 1
ATOM 818 O O . ALA A 1 98 ? -2.100 -8.312 -24.309 1.00 53.50 98 ALA A O 1
#

Sequence (98 aa):
QFSQPRLFRGGYKVGTIDLSQVDWLYETLRQVPIHKYDESWDCQSWVLDALLYLRELTEGVVTENIGRAHIQAQMNDEYNRWQYGGQTIEEQLFPSQA

Secondary structure (DSSP, 8-state):
------S--S----B---GGGHHHHHHHHTTS---TT-TT--HHHHHHHHHHHHHHHSTTTB-S---HHHHHHHHHHHHHHHHHT---HHHHH-TT--

Foldseek 3Di:
DPPDDDLFAADDDFFDDDPVCPVVLVVQLVVQDDDPPDPVDDPVNSVLSSSVSVCVPDPRGGDPDSDPVVNSVRRVVQVVCVVVVHQHPCCVVCVVVD

pLDDT: mean 85.97, std 12.23, range [38.41, 96.88]

Radius of gyration: 15.43 Å; chains: 1; bounding box: 25×44×35 Å

Organism: NCBI:txid2804962